Protein AF-A0A376KLK9-F1 (afdb_monomer)

Foldseek 3Di:
DDDDDDPQVVCDPPPHDDQEDEDDDPVCVVVVVVVVVVLVVVCCVVCVVQAWDGWHWYQDPHDIDIDTDTPHVDVCCDDPRPNVVVSD

InterPro domains:
  IPR004044 K Homology domain, type 2 [PF07650] (38-86)
  IPR004044 K Homology domain, type 2 [PS50823] (39-88)
  IPR005704 Small ribosomal subunit protein uS3, bacteria [TIGR01009] (1-86)
  IPR009019 K homology domain superfamily, prokaryotic type [SSF54814] (2-86)
  IPR015946 K homology domain-like, alpha/beta [G3DSA:3.30.300.20] (17-88)
  IPR057258 Small ribosomal subunit protein uS3 [PTHR11760] (13-87)

Radius of gyration: 15.59 Å; Cα contacts (8 Å, |Δi|>4): 75; chains: 1; bounding box: 42×38×30 Å

Secondary structure (DSSP, 8-state):
-PPPPPTTGGGBTTTB--SEE----HHHHHHHHHHHHHHHHHHHHHGGGGTEEEEEEE--TT--EEEEEES-HHHHH-STTHHHHTT-

Sequence (88 aa):
MGQKVHPNGIRLGIVKPWNSTWFANTKEFADNLDSDFKVRQYLTKELAKASVSRIVIERPAKSIRVTIHTARPGIVIGKKGEDVEKTA

Structure (mmCIF, N/CA/C/O backbone):
data_AF-A0A376KLK9-F1
#
_entry.id   AF-A0A376KLK9-F1
#
loop_
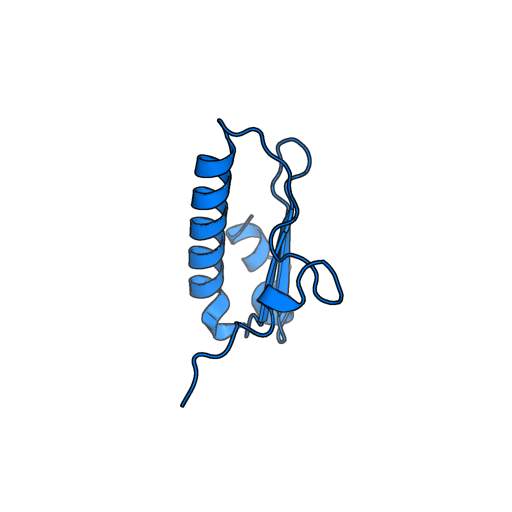_atom_site.group_PDB
_atom_site.id
_atom_site.type_symbol
_atom_site.label_atom_id
_atom_site.label_alt_id
_atom_site.label_comp_id
_atom_site.label_asym_id
_atom_site.label_entity_id
_atom_site.label_seq_id
_atom_site.pdbx_PDB_ins_code
_atom_site.Cartn_x
_atom_site.Cartn_y
_atom_site.Cartn_z
_atom_site.occupancy
_atom_site.B_iso_or_equiv
_atom_site.auth_seq_id
_atom_site.auth_comp_id
_atom_site.auth_asym_id
_atom_site.auth_atom_id
_atom_site.pdbx_PDB_model_num
ATOM 1 N N . MET A 1 1 ? 21.924 -26.237 5.275 1.00 56.31 1 MET A N 1
ATOM 2 C CA . MET A 1 1 ? 20.610 -25.563 5.169 1.00 56.31 1 MET A CA 1
ATOM 3 C C . MET A 1 1 ? 20.738 -24.409 4.185 1.00 56.31 1 MET A C 1
ATOM 5 O O . MET A 1 1 ? 21.563 -23.541 4.423 1.00 56.31 1 MET A O 1
ATOM 9 N N . GLY A 1 2 ? 20.023 -24.450 3.057 1.00 85.12 2 GLY A N 1
ATOM 10 C CA . GLY A 1 2 ? 20.142 -23.453 1.981 1.00 85.12 2 GLY A CA 1
ATOM 11 C C . GLY A 1 2 ? 19.214 -22.249 2.162 1.00 85.12 2 GLY A C 1
ATOM 12 O O . GLY A 1 2 ? 18.166 -22.357 2.802 1.00 85.12 2 GLY A O 1
ATOM 13 N N . GLN A 1 3 ? 19.594 -21.111 1.581 1.00 90.75 3 GLN A N 1
ATOM 14 C CA . GLN A 1 3 ? 18.760 -19.909 1.544 1.00 90.75 3 GLN A CA 1
ATOM 15 C C . GLN A 1 3 ? 17.546 -20.144 0.632 1.00 90.75 3 GLN A C 1
ATOM 17 O O . GLN A 1 3 ? 17.687 -20.649 -0.482 1.00 90.75 3 GLN A O 1
ATOM 22 N N . LYS A 1 4 ? 16.342 -19.805 1.108 1.00 91.62 4 LYS A N 1
ATOM 23 C CA . LYS A 1 4 ? 15.092 -19.951 0.346 1.00 91.62 4 LYS A CA 1
ATOM 24 C C . LYS A 1 4 ? 14.677 -18.611 -0.253 1.00 91.62 4 LYS A C 1
ATOM 26 O O . LYS A 1 4 ? 14.698 -17.591 0.430 1.00 91.62 4 LYS A O 1
ATOM 31 N N . VAL A 1 5 ? 14.249 -18.635 -1.513 1.00 93.50 5 VAL A N 1
ATOM 32 C CA . VAL A 1 5 ? 13.712 -17.460 -2.213 1.00 93.50 5 VAL A CA 1
ATOM 33 C C . VAL A 1 5 ? 12.375 -17.014 -1.614 1.00 93.50 5 VAL A C 1
ATOM 35 O O . VAL A 1 5 ? 11.586 -17.838 -1.145 1.00 93.50 5 VAL A O 1
ATOM 38 N N . HIS A 1 6 ? 12.090 -15.709 -1.663 1.00 93.44 6 HIS A N 1
ATOM 39 C CA . HIS A 1 6 ? 10.816 -15.184 -1.186 1.00 93.44 6 HIS A CA 1
ATOM 40 C C . HIS A 1 6 ? 9.648 -15.695 -2.058 1.00 93.44 6 HIS A C 1
ATOM 42 O O . HIS A 1 6 ? 9.584 -15.388 -3.254 1.00 93.44 6 HIS A O 1
ATOM 48 N N . PRO A 1 7 ? 8.673 -16.419 -1.480 1.00 94.00 7 PRO A N 1
ATOM 49 C CA . PRO A 1 7 ? 7.630 -17.113 -2.234 1.00 94.00 7 PRO A CA 1
ATOM 50 C C . PRO A 1 7 ? 6.656 -16.178 -2.961 1.00 94.00 7 PRO A C 1
ATOM 52 O O . PRO A 1 7 ? 6.062 -16.586 -3.959 1.00 94.00 7 PRO A O 1
ATOM 55 N N . ASN A 1 8 ? 6.460 -14.945 -2.481 1.00 91.94 8 ASN A N 1
ATOM 56 C CA . ASN A 1 8 ? 5.648 -13.971 -3.218 1.00 91.94 8 ASN A CA 1
ATOM 57 C C . ASN A 1 8 ? 6.438 -13.356 -4.370 1.00 91.94 8 ASN A C 1
ATOM 59 O O . ASN A 1 8 ? 5.862 -13.155 -5.429 1.00 91.94 8 ASN A O 1
ATOM 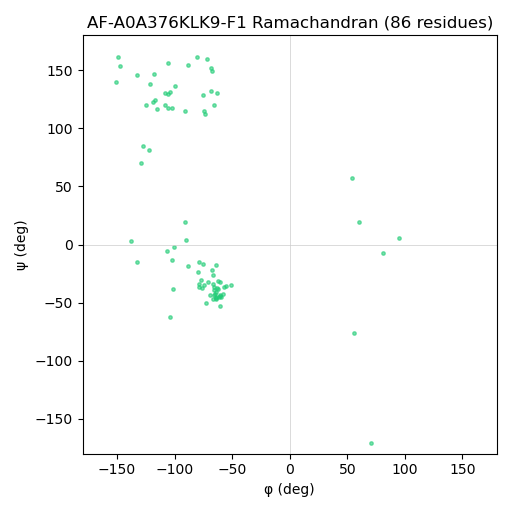63 N N . GLY A 1 9 ? 7.740 -13.113 -4.175 1.00 92.19 9 GLY A N 1
ATOM 64 C CA . GLY A 1 9 ? 8.588 -12.452 -5.169 1.00 92.19 9 GLY A CA 1
ATOM 65 C C . GLY A 1 9 ? 8.759 -13.314 -6.414 1.00 92.19 9 GLY A C 1
ATOM 66 O O . GLY A 1 9 ? 8.498 -12.855 -7.517 1.00 92.19 9 GLY A O 1
ATOM 67 N N . ILE A 1 10 ? 9.064 -14.601 -6.223 1.00 94.56 10 ILE A N 1
ATOM 68 C CA . ILE A 1 10 ? 9.228 -15.556 -7.330 1.00 94.56 10 ILE A CA 1
ATOM 69 C C . ILE A 1 10 ? 7.937 -15.796 -8.135 1.00 94.56 10 ILE A C 1
ATOM 71 O O . ILE A 1 10 ? 7.986 -16.305 -9.246 1.00 94.56 10 ILE A O 1
ATOM 75 N N . ARG A 1 11 ? 6.768 -15.447 -7.579 1.00 94.12 11 ARG A N 1
ATOM 76 C CA . ARG A 1 11 ? 5.457 -15.624 -8.225 1.00 94.12 11 ARG A CA 1
ATOM 77 C C . ARG A 1 11 ? 4.902 -14.343 -8.851 1.00 94.12 11 ARG A C 1
ATOM 79 O O . ARG A 1 11 ? 3.811 -14.400 -9.431 1.00 94.12 11 ARG A O 1
ATOM 86 N N . LEU A 1 12 ? 5.605 -13.214 -8.723 1.00 93.19 12 LEU A N 1
ATOM 87 C CA . LEU A 1 12 ? 5.221 -11.959 -9.370 1.00 93.19 12 LEU A CA 1
ATOM 88 C C . LEU A 1 12 ? 5.264 -12.132 -10.891 1.00 93.19 12 LEU A C 1
ATOM 90 O O . LEU A 1 12 ? 6.230 -12.661 -11.429 1.00 93.19 12 LEU A O 1
ATOM 94 N N . GLY A 1 13 ? 4.194 -11.727 -11.575 1.00 88.50 13 GLY A N 1
ATOM 95 C CA . GLY A 1 13 ? 4.072 -11.866 -13.033 1.00 88.50 13 GLY A CA 1
ATOM 96 C C . GLY A 1 13 ? 3.638 -13.253 -13.527 1.00 88.50 13 GLY A C 1
ATOM 97 O O . GLY A 1 13 ? 3.332 -13.385 -14.705 1.00 88.50 13 GLY A O 1
ATOM 98 N N . ILE A 1 14 ? 3.551 -14.260 -12.646 1.00 93.31 14 ILE A N 1
ATOM 99 C CA . ILE A 1 14 ? 3.033 -15.599 -12.986 1.00 93.31 14 ILE A CA 1
ATOM 100 C C . ILE A 1 14 ? 1.615 -15.771 -12.436 1.00 93.31 14 ILE A C 1
ATOM 102 O O . ILE A 1 14 ? 0.660 -15.945 -13.181 1.00 93.31 14 ILE A O 1
ATOM 106 N N . VAL A 1 15 ? 1.479 -15.715 -11.106 1.00 94.81 15 VAL A N 1
ATOM 107 C CA . VAL A 1 15 ? 0.195 -15.921 -10.406 1.00 94.81 15 VAL A CA 1
ATOM 108 C C . VAL A 1 15 ? -0.094 -14.854 -9.353 1.00 94.81 15 VAL A C 1
ATOM 110 O O . VAL A 1 15 ? -1.222 -14.757 -8.870 1.00 94.81 15 VAL A O 1
ATOM 113 N N . LYS A 1 16 ? 0.911 -14.063 -8.943 1.00 91.38 16 LYS A N 1
ATOM 114 C CA . LYS A 1 16 ? 0.739 -12.975 -7.972 1.00 91.38 16 LYS A CA 1
ATOM 115 C C . LYS A 1 16 ? 0.844 -11.606 -8.656 1.00 91.38 16 LYS A C 1
ATOM 117 O O . LYS A 1 16 ? 1.816 -11.370 -9.375 1.00 91.38 16 LYS A O 1
ATOM 122 N N . PRO A 1 17 ? -0.117 -10.696 -8.411 1.00 93.31 17 PRO A N 1
ATOM 123 C CA . PRO A 1 17 ? -0.048 -9.328 -8.908 1.00 93.31 17 PRO A CA 1
ATOM 124 C C . PRO A 1 17 ? 0.848 -8.443 -8.033 1.00 93.31 17 PRO A C 1
ATOM 126 O O . PRO A 1 17 ? 1.090 -8.737 -6.859 1.00 93.31 17 PRO A O 1
ATOM 129 N N . TRP A 1 18 ? 1.279 -7.317 -8.598 1.00 92.50 18 TRP A N 1
ATOM 130 C CA . TRP A 1 18 ? 2.009 -6.272 -7.882 1.00 92.50 18 TRP A CA 1
ATOM 131 C C . TRP A 1 18 ? 1.125 -5.560 -6.849 1.00 92.50 18 TRP A C 1
ATOM 133 O O . TRP A 1 18 ? -0.094 -5.489 -6.993 1.00 92.50 18 TRP A O 1
ATOM 143 N N . ASN A 1 19 ? 1.743 -5.045 -5.782 1.00 91.50 19 ASN A N 1
ATOM 144 C CA . ASN A 1 19 ? 1.064 -4.209 -4.780 1.00 91.50 19 ASN A CA 1
ATOM 145 C C . ASN A 1 19 ? 1.082 -2.716 -5.133 1.00 91.50 19 ASN A C 1
ATOM 147 O O . ASN A 1 19 ? 0.313 -1.958 -4.555 1.00 91.50 19 ASN A O 1
ATOM 151 N N . SER A 1 20 ? 1.967 -2.287 -6.026 1.00 91.56 20 SER A N 1
ATOM 152 C CA . SER A 1 20 ? 1.961 -0.945 -6.603 1.00 91.56 20 SER A CA 1
ATOM 153 C C . SER A 1 20 ? 1.935 -1.115 -8.116 1.00 91.56 20 SER A C 1
ATOM 155 O O . SER A 1 20 ? 2.804 -1.781 -8.676 1.00 91.56 20 SER A O 1
ATOM 157 N N . THR A 1 21 ? 0.901 -0.582 -8.752 1.00 90.88 21 THR A N 1
ATOM 158 C CA . THR A 1 21 ? 0.621 -0.714 -10.184 1.00 90.88 21 THR A CA 1
ATOM 159 C C . THR A 1 21 ? 0.550 0.678 -10.791 1.00 90.88 21 THR A C 1
ATOM 161 O O . THR A 1 21 ? -0.516 1.269 -10.956 1.00 90.88 21 THR A O 1
ATOM 164 N N . TRP A 1 22 ? 1.724 1.229 -11.079 1.00 91.00 22 TRP A N 1
ATOM 165 C CA . TRP A 1 22 ? 1.895 2.524 -11.722 1.00 91.00 22 TRP A CA 1
ATOM 166 C C . TRP A 1 22 ? 3.167 2.531 -12.569 1.00 91.00 22 TRP A C 1
ATOM 168 O O . TRP A 1 22 ? 4.044 1.684 -12.402 1.00 91.00 22 TRP A O 1
ATOM 178 N N . PHE A 1 23 ? 3.250 3.487 -13.489 1.00 89.31 23 PHE A N 1
ATOM 179 C CA . PHE A 1 23 ? 4.411 3.707 -14.343 1.00 89.31 23 PHE A CA 1
ATOM 180 C C . PHE A 1 23 ? 4.934 5.125 -14.118 1.00 89.31 23 PHE A C 1
ATOM 182 O O . PHE A 1 23 ? 4.143 6.059 -14.005 1.00 89.31 23 PHE A O 1
ATOM 189 N N . ALA A 1 24 ? 6.253 5.284 -14.051 1.00 90.50 24 ALA A N 1
ATOM 190 C CA . ALA A 1 24 ? 6.904 6.584 -13.974 1.00 90.50 24 ALA A CA 1
ATOM 191 C C . ALA A 1 24 ? 8.256 6.529 -14.688 1.00 90.50 24 ALA A C 1
ATOM 193 O O . ALA A 1 24 ? 8.891 5.474 -14.756 1.00 90.50 24 ALA A O 1
ATOM 194 N N . ASN A 1 25 ? 8.712 7.678 -15.181 1.00 92.62 25 ASN A N 1
ATOM 195 C CA . ASN A 1 25 ? 10.059 7.820 -15.726 1.00 92.62 25 ASN A CA 1
ATOM 196 C C . ASN A 1 25 ? 11.099 7.799 -14.597 1.00 92.62 25 ASN A C 1
ATOM 198 O O . ASN A 1 25 ? 10.790 8.130 -13.453 1.00 92.62 25 ASN A O 1
ATOM 202 N N . THR A 1 26 ? 12.359 7.499 -14.924 1.00 92.38 26 THR A N 1
ATOM 203 C CA . THR A 1 26 ? 13.463 7.380 -13.950 1.00 92.38 26 THR A CA 1
ATOM 204 C C . THR A 1 26 ? 13.587 8.587 -13.017 1.00 92.38 26 THR A C 1
ATOM 206 O O . THR A 1 26 ? 13.890 8.418 -11.841 1.00 92.38 26 THR A O 1
ATOM 209 N N . LYS A 1 27 ? 13.302 9.797 -13.522 1.00 92.31 27 LYS A N 1
ATOM 210 C CA . LYS A 1 27 ? 13.351 11.043 -12.744 1.00 92.31 27 LYS A CA 1
ATOM 211 C C . LYS A 1 27 ? 12.337 11.077 -11.594 1.00 92.31 27 LYS A C 1
ATOM 213 O O . LYS A 1 27 ? 12.649 11.606 -10.542 1.00 92.31 27 LYS A O 1
ATOM 218 N N . GLU A 1 28 ? 11.145 10.525 -11.800 1.00 89.50 28 GLU A N 1
ATOM 219 C CA . GLU A 1 28 ? 10.022 10.603 -10.851 1.00 89.50 28 GLU A CA 1
ATOM 220 C C . GLU A 1 28 ? 9.843 9.302 -10.057 1.00 89.50 28 GLU A C 1
ATOM 222 O O . GLU A 1 28 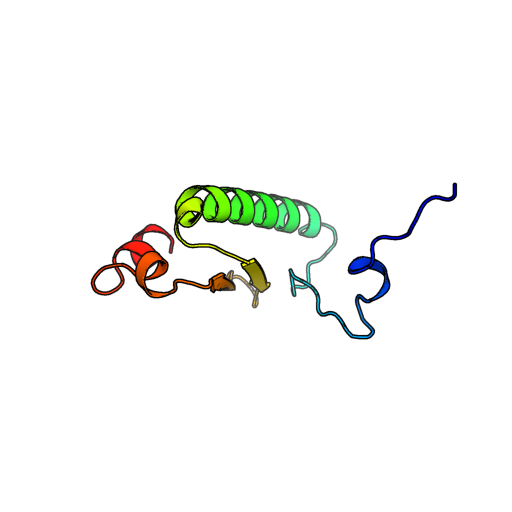? 9.117 9.261 -9.067 1.00 89.50 28 GLU A O 1
ATOM 227 N N . PHE A 1 29 ? 10.493 8.215 -10.484 1.00 91.25 29 PHE A N 1
ATOM 228 C CA . PHE A 1 29 ? 10.330 6.894 -9.886 1.00 91.25 29 PHE A CA 1
ATOM 229 C C . PHE A 1 29 ? 10.735 6.864 -8.408 1.00 91.25 29 PHE A C 1
ATOM 231 O O . PHE A 1 29 ? 10.010 6.301 -7.590 1.00 91.25 29 PHE A O 1
ATOM 238 N N . ALA A 1 30 ? 11.868 7.481 -8.059 1.00 92.38 30 ALA A N 1
ATOM 239 C CA . ALA A 1 30 ? 12.366 7.509 -6.684 1.00 92.38 30 ALA A CA 1
ATOM 240 C C . ALA A 1 30 ? 11.415 8.275 -5.747 1.00 92.38 30 ALA A C 1
ATOM 242 O O . ALA A 1 30 ? 11.042 7.757 -4.695 1.00 92.38 30 ALA A O 1
AT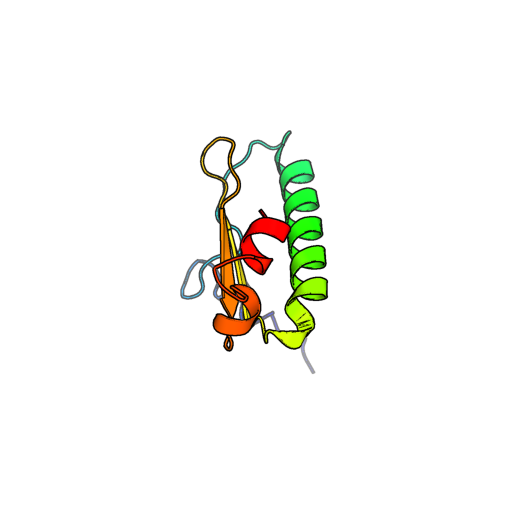OM 243 N N . ASP A 1 31 ? 10.952 9.452 -6.171 1.00 91.75 31 ASP A N 1
ATOM 244 C CA . ASP A 1 31 ? 10.022 10.284 -5.397 1.00 91.75 31 ASP A CA 1
ATOM 245 C C . ASP A 1 31 ? 8.649 9.604 -5.240 1.00 91.75 31 ASP A C 1
ATOM 247 O O . ASP A 1 31 ? 8.031 9.617 -4.168 1.00 91.75 31 ASP A O 1
ATOM 251 N N . ASN A 1 32 ? 8.173 8.938 -6.297 1.00 91.06 32 ASN A N 1
ATOM 252 C CA . ASN A 1 32 ? 6.940 8.154 -6.254 1.00 91.06 32 ASN A CA 1
ATOM 253 C C . ASN A 1 32 ? 7.062 6.937 -5.325 1.00 91.06 32 ASN A C 1
ATOM 255 O O . ASN A 1 32 ? 6.110 6.611 -4.617 1.00 91.06 32 ASN A O 1
ATOM 259 N N . LEU A 1 33 ? 8.228 6.291 -5.278 1.00 92.12 33 LEU A N 1
ATOM 260 C CA . LEU A 1 33 ? 8.479 5.157 -4.391 1.00 92.12 33 LEU A CA 1
ATOM 261 C C . LEU A 1 33 ? 8.535 5.580 -2.914 1.00 92.12 33 LEU A C 1
ATOM 263 O O . LEU A 1 33 ? 7.940 4.912 -2.067 1.00 92.12 33 LEU A O 1
ATOM 267 N N . ASP A 1 34 ? 9.211 6.688 -2.603 1.00 94.00 34 ASP A N 1
ATOM 268 C CA . ASP A 1 34 ? 9.278 7.224 -1.237 1.00 94.00 34 ASP A CA 1
ATOM 269 C C . ASP A 1 34 ? 7.898 7.685 -0.745 1.00 94.00 34 ASP A C 1
ATOM 271 O O . ASP A 1 34 ? 7.480 7.361 0.370 1.00 94.00 34 ASP A O 1
ATOM 275 N N . SER A 1 35 ? 7.133 8.368 -1.601 1.00 90.75 35 SER A N 1
ATOM 276 C CA . SER A 1 35 ? 5.758 8.751 -1.263 1.00 90.75 35 SER A CA 1
ATOM 277 C C . SER A 1 35 ? 4.844 7.535 -1.061 1.00 90.75 35 SER A C 1
ATOM 279 O O . SER A 1 35 ? 4.092 7.512 -0.086 1.00 90.75 35 SER A O 1
ATOM 281 N N . ASP A 1 36 ? 4.952 6.486 -1.886 1.00 91.56 36 ASP A N 1
ATOM 282 C CA . ASP A 1 36 ? 4.247 5.213 -1.667 1.00 91.56 36 ASP A CA 1
ATOM 283 C C . ASP A 1 36 ? 4.607 4.588 -0.306 1.00 91.56 36 ASP A C 1
ATOM 285 O O . ASP A 1 36 ? 3.725 4.097 0.405 1.00 91.56 36 ASP A O 1
ATOM 289 N N . PHE A 1 37 ? 5.888 4.602 0.082 1.00 92.94 37 PHE A N 1
ATOM 290 C CA . PHE A 1 37 ? 6.336 4.059 1.367 1.00 92.94 37 PHE A CA 1
ATOM 291 C C . PHE A 1 37 ? 5.751 4.839 2.550 1.00 92.94 37 PHE A C 1
ATOM 293 O O . PHE A 1 37 ? 5.185 4.234 3.464 1.00 92.94 37 PHE A O 1
ATOM 300 N N . LYS A 1 38 ? 5.811 6.175 2.502 1.00 93.44 38 LYS A N 1
ATOM 301 C CA . LYS A 1 38 ? 5.248 7.057 3.536 1.00 93.44 38 LYS A CA 1
ATOM 302 C C . LYS A 1 38 ? 3.743 6.860 3.701 1.00 93.44 38 LYS A C 1
ATOM 304 O O . LYS A 1 38 ? 3.270 6.702 4.826 1.00 93.44 38 LYS A O 1
ATOM 309 N N . VAL A 1 39 ? 3.001 6.789 2.594 1.00 91.12 39 VAL A N 1
ATOM 310 C CA . VAL A 1 39 ? 1.550 6.533 2.610 1.00 91.12 39 VAL A CA 1
ATOM 311 C C . VAL A 1 39 ? 1.247 5.172 3.238 1.00 91.12 39 VAL A C 1
ATOM 313 O O . VAL A 1 39 ? 0.389 5.071 4.115 1.00 91.12 39 VAL A O 1
ATOM 316 N N . ARG A 1 40 ? 1.984 4.118 2.861 1.00 91.25 40 ARG A N 1
ATOM 317 C CA . ARG A 1 40 ? 1.817 2.782 3.460 1.00 91.25 40 ARG A CA 1
ATOM 318 C C . ARG A 1 40 ? 2.099 2.794 4.957 1.00 91.25 40 ARG A C 1
ATOM 320 O O . ARG A 1 40 ? 1.346 2.181 5.712 1.00 91.25 40 ARG A O 1
ATOM 327 N N . GLN A 1 41 ? 3.158 3.471 5.387 1.00 92.50 41 GLN A N 1
ATOM 328 C CA . GLN A 1 41 ? 3.532 3.554 6.795 1.00 92.50 41 GLN A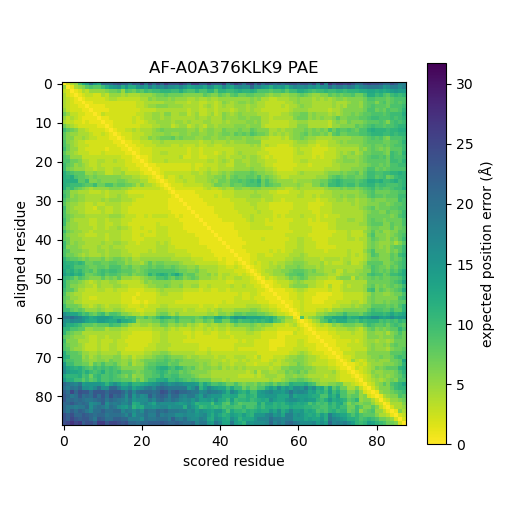 CA 1
ATOM 329 C C . GLN A 1 41 ? 2.460 4.278 7.617 1.00 92.50 41 GLN A C 1
ATOM 331 O O . GLN A 1 41 ? 2.064 3.783 8.672 1.00 92.50 41 GLN A O 1
ATOM 336 N N . TYR A 1 42 ? 1.958 5.405 7.109 1.00 90.62 42 TYR A N 1
ATOM 337 C CA . TYR A 1 42 ? 0.890 6.172 7.742 1.00 90.62 42 TYR A CA 1
ATOM 338 C C . TYR A 1 42 ? -0.395 5.345 7.879 1.00 90.62 42 TYR A C 1
ATOM 340 O O . TYR A 1 42 ? -0.883 5.144 8.991 1.00 90.62 42 TYR A O 1
ATOM 348 N N . LEU A 1 43 ? -0.876 4.757 6.778 1.00 88.62 43 LEU A N 1
ATOM 349 C CA . LEU A 1 43 ? -2.099 3.951 6.777 1.00 88.62 43 LEU A CA 1
ATOM 350 C C . LEU A 1 43 ? -1.986 2.713 7.668 1.00 88.62 43 LEU A C 1
ATOM 352 O O . LEU A 1 43 ? -2.939 2.361 8.353 1.00 88.62 43 LEU A O 1
ATOM 356 N N . THR A 1 44 ? -0.826 2.056 7.696 1.00 88.31 44 THR A N 1
ATOM 357 C CA . THR A 1 44 ? -0.621 0.877 8.552 1.00 88.31 44 THR A CA 1
ATOM 358 C C . THR A 1 44 ? -0.660 1.249 10.035 1.00 88.31 44 THR A C 1
ATOM 360 O O . THR A 1 44 ? -1.144 0.463 10.849 1.00 88.31 44 THR A O 1
ATOM 363 N N . LYS A 1 45 ? -0.178 2.446 10.393 1.00 89.06 45 LYS A N 1
ATOM 364 C CA . LYS A 1 45 ? -0.186 2.941 11.772 1.00 89.06 45 LYS A CA 1
ATOM 365 C C . LYS A 1 45 ? -1.594 3.333 12.225 1.00 89.06 45 LYS A C 1
ATOM 367 O O . LYS A 1 45 ? -2.034 2.866 13.272 1.00 89.06 45 LYS A O 1
ATOM 372 N N . GLU A 1 46 ? -2.298 4.138 11.433 1.00 85.88 46 GLU A N 1
ATOM 373 C CA . GLU A 1 46 ? -3.659 4.591 11.753 1.00 85.88 46 GLU A CA 1
ATOM 374 C C . GLU A 1 46 ? -4.655 3.422 11.760 1.00 85.88 46 GLU A C 1
ATOM 376 O O . GLU A 1 46 ? -5.438 3.244 12.695 1.00 85.88 46 GLU A O 1
ATOM 381 N N . LEU A 1 47 ? -4.566 2.534 10.766 1.00 84.56 47 LEU A N 1
ATOM 382 C CA . LEU A 1 47 ? -5.489 1.410 10.595 1.00 84.56 47 LEU A CA 1
ATOM 383 C C . LEU A 1 47 ? -5.021 0.127 11.299 1.00 84.56 47 LEU A C 1
ATOM 385 O O . LEU A 1 47 ? -5.519 -0.963 10.997 1.00 84.56 47 LEU A O 1
ATOM 389 N N . ALA A 1 48 ? -4.115 0.226 12.277 1.00 84.94 48 ALA A N 1
ATOM 390 C CA . ALA A 1 48 ? -3.599 -0.927 13.020 1.00 84.94 48 ALA A CA 1
ATOM 391 C C . ALA A 1 48 ? -4.722 -1.758 13.675 1.00 84.94 48 ALA A C 1
ATOM 393 O O . ALA A 1 48 ? -4.680 -2.988 13.694 1.00 84.94 48 ALA A O 1
ATOM 394 N N . LYS A 1 49 ? -5.785 -1.097 14.155 1.00 84.38 49 LYS A N 1
ATOM 395 C CA . LYS A 1 49 ? -6.966 -1.753 14.754 1.00 84.38 49 LYS A CA 1
ATOM 396 C C . LYS A 1 49 ? -7.938 -2.331 13.718 1.00 84.38 49 LYS A C 1
ATOM 398 O O . LYS A 1 49 ? -8.791 -3.155 14.060 1.00 84.38 49 LYS A O 1
ATOM 403 N N . ALA A 1 50 ? -7.807 -1.928 12.457 1.00 83.38 50 ALA A N 1
ATOM 404 C CA . ALA A 1 50 ? -8.713 -2.299 11.381 1.00 83.38 50 ALA A CA 1
ATOM 405 C C . ALA A 1 50 ? -8.300 -3.579 10.636 1.00 83.38 50 ALA A C 1
ATOM 407 O O . ALA A 1 50 ? -8.977 -3.966 9.691 1.00 83.38 50 ALA A O 1
ATOM 408 N N . SER A 1 51 ? -7.238 -4.280 11.059 1.00 88.00 51 SER A N 1
ATOM 409 C CA . SER A 1 51 ? -6.826 -5.568 10.461 1.00 88.00 51 SER A CA 1
ATOM 410 C C . SER A 1 51 ? -6.635 -5.481 8.936 1.00 88.00 51 SER A C 1
ATOM 412 O O . SER A 1 51 ? -7.296 -6.178 8.160 1.00 88.00 51 SER A O 1
ATOM 414 N N . VAL A 1 52 ? -5.758 -4.571 8.506 1.00 88.50 52 VAL A N 1
ATOM 415 C CA . VAL A 1 52 ? -5.398 -4.381 7.093 1.00 88.50 52 VAL A CA 1
ATOM 416 C C . VAL A 1 52 ? -4.478 -5.513 6.635 1.00 88.50 52 VAL A C 1
ATOM 418 O O . VAL A 1 52 ? -3.470 -5.796 7.277 1.00 88.50 52 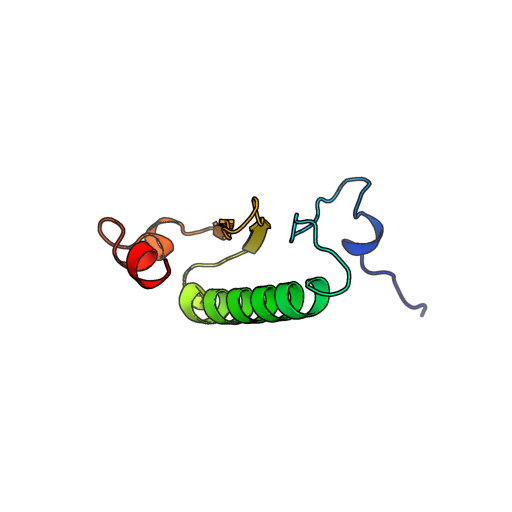VAL A O 1
ATOM 421 N N . SER A 1 53 ? -4.818 -6.166 5.522 1.00 90.25 53 SER A N 1
ATOM 422 C CA . SER A 1 53 ? -4.054 -7.290 4.963 1.00 90.25 53 SER A CA 1
ATOM 423 C C . SER A 1 53 ? -3.180 -6.886 3.779 1.00 90.25 53 SER A C 1
ATOM 425 O O . SER A 1 53 ? -2.066 -7.386 3.622 1.00 90.25 53 SER A O 1
ATOM 427 N N . ARG A 1 54 ? -3.676 -5.988 2.923 1.00 90.50 54 ARG A N 1
ATOM 428 C CA . ARG A 1 54 ? -2.989 -5.559 1.703 1.00 90.50 54 ARG A CA 1
ATOM 429 C C . ARG A 1 54 ? -3.379 -4.133 1.349 1.00 90.50 54 ARG A C 1
ATOM 431 O O . ARG A 1 54 ? -4.546 -3.771 1.427 1.00 90.50 54 ARG A O 1
ATOM 438 N N . ILE A 1 55 ? -2.404 -3.353 0.897 1.00 92.31 55 ILE A N 1
ATOM 439 C CA . ILE A 1 55 ? -2.622 -2.014 0.343 1.00 92.31 55 ILE A CA 1
ATOM 440 C C . ILE A 1 55 ? -2.141 -2.042 -1.106 1.00 92.31 55 ILE A C 1
ATOM 442 O O . ILE A 1 55 ? -0.981 -2.390 -1.358 1.00 92.31 55 ILE A O 1
ATOM 446 N N . VAL A 1 56 ? -3.025 -1.716 -2.043 1.00 93.56 56 VAL A N 1
ATOM 447 C CA . VAL A 1 56 ? -2.703 -1.591 -3.467 1.00 93.56 56 VAL A CA 1
ATOM 448 C C . VAL A 1 56 ? -2.679 -0.115 -3.835 1.00 93.56 56 VAL A C 1
ATOM 450 O O . VAL A 1 56 ? -3.612 0.607 -3.496 1.00 93.56 56 VAL A O 1
ATOM 453 N N . ILE A 1 57 ? -1.607 0.336 -4.484 1.00 93.50 57 ILE A N 1
ATOM 454 C CA . ILE A 1 57 ? -1.446 1.736 -4.889 1.00 93.50 57 ILE A CA 1
ATOM 455 C C . ILE A 1 57 ? -1.373 1.815 -6.408 1.00 93.50 57 ILE A C 1
ATOM 457 O O . ILE A 1 57 ? -0.515 1.198 -7.036 1.00 93.50 57 ILE A O 1
ATOM 461 N N . GLU A 1 58 ? -2.259 2.613 -6.980 1.00 91.50 58 GLU A N 1
ATOM 462 C CA . GLU A 1 58 ? -2.315 2.951 -8.396 1.00 91.50 58 GLU A CA 1
ATOM 463 C C . GLU A 1 58 ? -2.117 4.456 -8.562 1.00 91.50 58 GLU A C 1
ATOM 465 O O . GLU A 1 58 ? -2.556 5.242 -7.723 1.00 91.50 58 GLU A O 1
ATOM 470 N N . ARG A 1 59 ? -1.483 4.875 -9.658 1.00 88.00 59 ARG A N 1
ATOM 471 C CA . ARG A 1 59 ? -1.308 6.299 -9.981 1.00 88.00 59 ARG A CA 1
ATOM 472 C C . ARG A 1 59 ? -1.803 6.598 -11.395 1.00 88.00 59 ARG A C 1
ATOM 474 O O . ARG A 1 59 ? -1.012 6.553 -12.338 1.00 88.00 59 ARG A O 1
ATOM 481 N N . PRO A 1 60 ? -3.108 6.850 -11.587 1.00 86.50 60 PRO A N 1
ATOM 482 C CA . PRO A 1 60 ? -3.612 7.316 -12.871 1.00 86.50 60 PRO A CA 1
ATOM 483 C C . PRO A 1 60 ? -3.236 8.791 -13.097 1.00 86.50 60 PRO A C 1
ATOM 485 O O . PRO A 1 60 ? -3.750 9.691 -12.436 1.00 86.50 60 PRO A O 1
ATOM 488 N N . ALA A 1 61 ? -2.352 9.032 -14.069 1.00 80.12 61 ALA A N 1
ATOM 489 C CA . ALA A 1 61 ? -1.863 10.342 -14.521 1.00 80.12 61 ALA A CA 1
ATOM 490 C C . ALA A 1 61 ? -1.234 11.236 -13.432 1.00 80.12 61 ALA A C 1
ATOM 492 O O . ALA A 1 61 ? -0.019 11.391 -13.397 1.00 80.12 61 ALA A O 1
ATOM 493 N N . LYS A 1 62 ? -2.049 11.860 -12.575 1.00 79.56 62 LYS A N 1
ATOM 494 C CA . LYS A 1 62 ? -1.616 12.770 -11.497 1.00 79.56 62 LYS A CA 1
ATOM 495 C C . LYS A 1 62 ? -2.357 12.558 -10.177 1.00 79.56 62 LYS A C 1
ATOM 497 O O . LYS A 1 62 ? -2.125 13.306 -9.234 1.00 79.56 62 LYS A O 1
ATOM 502 N N . SER A 1 63 ? -3.249 11.575 -10.096 1.00 84.69 63 SER A N 1
ATOM 503 C CA . SER A 1 63 ? -3.908 11.216 -8.844 1.00 84.69 63 SER A CA 1
ATOM 504 C C . SER A 1 63 ? -3.338 9.917 -8.294 1.00 84.69 63 SER A C 1
ATOM 506 O O . SER A 1 63 ? -2.773 9.100 -9.023 1.00 84.69 63 SER A O 1
ATOM 508 N N . ILE A 1 64 ? -3.472 9.743 -6.983 1.00 88.44 64 ILE A N 1
ATOM 509 C CA . ILE A 1 64 ? -3.163 8.496 -6.296 1.00 88.44 64 ILE A CA 1
ATOM 510 C C . ILE A 1 64 ? -4.479 7.800 -5.962 1.00 88.44 64 ILE A C 1
ATOM 512 O O . ILE A 1 64 ? -5.410 8.413 -5.445 1.00 88.44 64 ILE A O 1
ATOM 516 N N . ARG A 1 65 ? -4.570 6.513 -6.279 1.00 90.38 65 ARG A N 1
ATOM 517 C CA . ARG A 1 65 ? -5.679 5.654 -5.882 1.00 90.38 65 ARG A CA 1
ATOM 518 C C . ARG A 1 65 ? -5.137 4.581 -4.958 1.00 90.38 65 ARG A C 1
ATOM 520 O O . ARG A 1 65 ? -4.321 3.753 -5.359 1.00 90.38 65 ARG A O 1
ATOM 527 N N . VAL A 1 66 ? -5.610 4.597 -3.720 1.00 90.81 66 VAL A N 1
ATOM 528 C CA . VAL A 1 66 ? -5.218 3.628 -2.701 1.00 90.81 66 VAL A CA 1
ATOM 529 C C . VAL A 1 66 ? -6.389 2.692 -2.438 1.00 90.81 66 VAL A C 1
ATOM 531 O O . VAL A 1 66 ? -7.460 3.121 -2.026 1.00 90.81 66 VAL A O 1
ATOM 534 N N . THR A 1 67 ? -6.179 1.401 -2.674 1.00 90.88 67 THR A N 1
ATOM 535 C CA . THR A 1 67 ? -7.156 0.350 -2.377 1.00 90.88 67 THR A CA 1
ATOM 536 C C . THR A 1 67 ? -6.704 -0.413 -1.141 1.00 90.88 67 THR A C 1
ATOM 538 O O . THR A 1 67 ? -5.641 -1.041 -1.133 1.00 90.88 67 THR A O 1
ATOM 541 N N . ILE A 1 68 ? -7.511 -0.361 -0.085 1.00 90.25 68 ILE A N 1
ATOM 542 C CA . ILE A 1 68 ? -7.210 -0.987 1.204 1.00 90.25 68 ILE A CA 1
ATOM 543 C C . ILE A 1 68 ? -8.020 -2.276 1.327 1.00 90.25 68 ILE A C 1
ATOM 545 O O . ILE A 1 68 ? -9.248 -2.257 1.363 1.00 90.25 68 ILE A O 1
ATOM 549 N N . HIS A 1 69 ? -7.330 -3.408 1.432 1.00 90.81 69 HIS A N 1
ATOM 550 C CA . HIS A 1 69 ? -7.943 -4.686 1.770 1.00 90.81 69 HIS A CA 1
ATOM 551 C C . HIS A 1 69 ? -7.901 -4.869 3.286 1.00 90.81 69 HIS A C 1
ATOM 553 O O . HIS A 1 69 ? -6.831 -4.986 3.887 1.00 90.81 69 HIS A O 1
ATOM 559 N N . THR A 1 70 ? -9.074 -4.902 3.905 1.00 90.75 70 THR A N 1
ATOM 560 C CA . THR A 1 70 ? -9.255 -5.027 5.354 1.00 90.75 70 THR A CA 1
ATOM 561 C C . THR A 1 70 ? -10.311 -6.085 5.660 1.00 90.75 70 THR A C 1
ATOM 563 O O . THR A 1 70 ? -11.283 -6.235 4.923 1.00 90.75 70 THR A O 1
ATOM 566 N N . ALA A 1 71 ? -10.130 -6.812 6.765 1.00 90.38 71 ALA A N 1
ATOM 567 C CA . ALA A 1 71 ? -11.151 -7.720 7.290 1.00 90.38 71 ALA A CA 1
ATOM 568 C C . ALA A 1 71 ? -12.305 -6.981 8.000 1.00 90.38 71 ALA A C 1
ATOM 570 O O . ALA A 1 71 ? -13.359 -7.567 8.238 1.00 90.38 71 ALA A O 1
ATOM 571 N N . ARG A 1 72 ? -12.114 -5.706 8.369 1.00 88.00 72 ARG A N 1
ATOM 572 C CA . ARG A 1 72 ? -13.071 -4.887 9.130 1.00 88.00 72 ARG A CA 1
ATOM 573 C C . ARG A 1 72 ? -13.315 -3.540 8.433 1.00 88.00 72 ARG A C 1
ATOM 575 O O . ARG A 1 72 ? -12.920 -2.501 8.964 1.00 88.00 72 ARG A O 1
ATOM 582 N N . PRO A 1 73 ? -14.006 -3.525 7.278 1.00 85.56 73 PRO A N 1
ATOM 583 C CA . PRO A 1 73 ? -14.234 -2.299 6.512 1.00 85.56 73 PRO A CA 1
ATOM 584 C C . PRO A 1 73 ? -15.012 -1.232 7.293 1.00 85.56 73 PRO A C 1
ATOM 586 O O . PRO A 1 73 ? -14.730 -0.050 7.147 1.00 85.56 73 PRO A O 1
ATOM 589 N N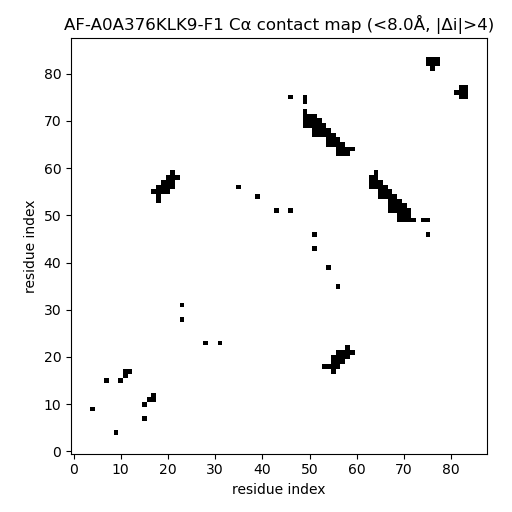 . GLY A 1 74 ? -15.930 -1.624 8.184 1.00 83.94 74 GLY A N 1
ATOM 590 C CA . GLY A 1 74 ? -16.723 -0.669 8.968 1.00 83.94 74 GLY A CA 1
ATOM 591 C C . GLY A 1 74 ? -15.898 0.232 9.895 1.00 83.94 74 GLY A C 1
ATOM 592 O O . GLY A 1 74 ? -16.270 1.379 10.103 1.00 83.94 74 GLY A O 1
ATOM 593 N N . ILE A 1 75 ? -14.762 -0.255 10.410 1.00 82.06 75 ILE A N 1
ATOM 594 C CA . ILE A 1 75 ? -13.859 0.552 11.252 1.00 82.06 75 ILE A CA 1
ATOM 595 C C . ILE A 1 75 ? -13.034 1.517 10.393 1.00 82.06 75 ILE A C 1
ATOM 597 O O . ILE A 1 75 ? -12.698 2.594 10.855 1.00 82.06 75 ILE A O 1
ATOM 601 N N . VAL A 1 76 ? -12.721 1.140 9.149 1.00 80.00 76 VAL A N 1
ATOM 602 C CA . VAL A 1 76 ? -11.988 2.008 8.212 1.00 80.00 76 VAL A CA 1
ATOM 603 C C . VAL A 1 76 ? -12.883 3.124 7.671 1.00 80.00 76 VAL A C 1
ATOM 605 O O . VAL A 1 76 ? -12.410 4.227 7.446 1.00 80.00 76 VAL A O 1
ATOM 608 N N . ILE A 1 77 ? -14.172 2.841 7.461 1.00 81.25 77 ILE A N 1
ATOM 609 C CA . ILE A 1 77 ? -15.137 3.820 6.940 1.00 81.25 77 ILE A CA 1
ATOM 610 C C . ILE A 1 77 ? -15.614 4.788 8.039 1.00 81.25 77 ILE A C 1
ATOM 612 O O . ILE A 1 77 ? -15.880 5.958 7.762 1.00 81.25 77 ILE A O 1
ATOM 616 N N . GLY A 1 78 ? -15.728 4.322 9.286 1.00 76.19 78 GLY A N 1
ATOM 617 C CA . GLY A 1 78 ? -16.254 5.116 10.397 1.00 76.19 78 GLY A CA 1
ATOM 618 C C . GLY A 1 78 ? -17.766 5.371 10.293 1.00 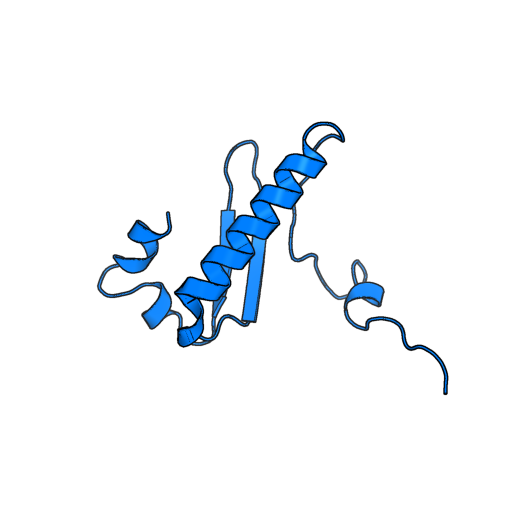76.19 78 GLY A C 1
ATOM 619 O O . GLY A 1 78 ? -18.474 4.802 9.454 1.00 76.19 78 GLY A O 1
ATOM 620 N N . LYS A 1 79 ? -18.311 6.236 11.160 1.00 70.75 79 LYS A N 1
ATOM 621 C CA . LYS A 1 79 ? -19.726 6.643 11.077 1.00 70.75 79 LYS A CA 1
ATOM 622 C C . LYS A 1 79 ? -19.898 7.612 9.901 1.00 70.75 79 LYS A C 1
ATOM 624 O O . LYS A 1 79 ? -19.363 8.709 9.931 1.00 70.75 79 LYS A O 1
ATOM 629 N N . LYS A 1 80 ? -20.663 7.213 8.877 1.00 71.19 80 LYS A N 1
ATOM 630 C CA . LYS A 1 80 ? -20.956 8.012 7.663 1.00 71.19 80 LYS A CA 1
ATOM 631 C C . LYS A 1 80 ? -19.738 8.425 6.806 1.00 71.19 80 LYS A C 1
ATOM 633 O O . LYS A 1 80 ? -19.886 9.315 5.980 1.00 71.19 80 LYS A O 1
ATOM 638 N N . GLY A 1 81 ? -18.581 7.770 6.934 1.00 68.50 81 GLY A N 1
ATOM 639 C CA . GLY A 1 81 ? -17.402 8.088 6.111 1.00 68.50 81 GLY A CA 1
ATOM 640 C C . GLY A 1 81 ? -16.400 9.054 6.750 1.00 68.50 81 GLY A C 1
ATOM 641 O O . GLY A 1 81 ? -15.430 9.416 6.093 1.00 68.50 81 GLY A O 1
ATOM 642 N N . GLU A 1 82 ? -16.597 9.445 8.015 1.00 70.19 82 GLU A N 1
ATOM 643 C CA . GLU A 1 82 ? -15.749 10.431 8.708 1.00 70.19 82 GLU A CA 1
ATOM 644 C C . GLU A 1 82 ? -14.256 10.041 8.738 1.00 70.19 82 GLU A C 1
ATOM 646 O O . GLU A 1 82 ? -13.381 10.893 8.589 1.00 70.19 82 GLU A O 1
ATOM 651 N N . ASP A 1 83 ? -13.946 8.749 8.882 1.00 67.19 83 ASP A N 1
ATOM 652 C CA . ASP A 1 83 ? -12.554 8.276 8.949 1.00 67.19 83 ASP A CA 1
ATOM 653 C C . ASP A 1 83 ? -11.894 8.178 7.559 1.00 67.19 83 ASP A C 1
ATOM 655 O O . ASP A 1 83 ? -10.673 8.294 7.432 1.00 67.19 83 ASP A O 1
ATOM 659 N N . VAL A 1 84 ? -12.694 8.044 6.493 1.00 66.62 84 VAL A N 1
ATOM 660 C CA . VAL A 1 84 ? -12.206 8.102 5.102 1.00 66.62 84 VAL A CA 1
ATOM 661 C C . VAL A 1 84 ? -11.915 9.545 4.707 1.00 66.62 84 VAL A C 1
ATOM 663 O O . VAL A 1 84 ? -10.926 9.797 4.035 1.00 66.62 84 VAL A O 1
ATOM 666 N N . GLU A 1 85 ? -12.724 10.501 5.166 1.00 62.62 85 GLU A N 1
ATOM 667 C CA . GLU A 1 85 ? -12.524 11.927 4.883 1.00 62.62 85 GLU A CA 1
ATOM 668 C C . GLU A 1 85 ? -11.304 12.504 5.618 1.00 62.62 85 GLU A C 1
ATOM 670 O O . GLU A 1 85 ? -10.600 13.343 5.071 1.0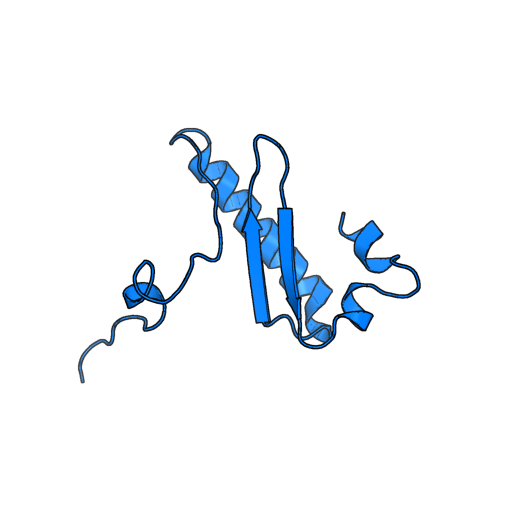0 62.62 85 GLU A O 1
ATOM 675 N N . LYS A 1 86 ? -10.976 11.998 6.816 1.00 60.94 86 LYS A N 1
ATOM 676 C CA . LYS A 1 86 ? -9.720 12.345 7.513 1.00 60.94 86 LYS A CA 1
ATOM 677 C C . LYS A 1 86 ? -8.459 11.817 6.829 1.00 60.94 86 LYS A C 1
ATOM 679 O O . LYS A 1 86 ? -7.372 12.314 7.114 1.00 60.94 86 LYS A O 1
ATOM 684 N N . THR A 1 87 ? -8.588 10.776 6.008 1.00 54.78 87 THR A N 1
ATOM 685 C CA . THR A 1 87 ? -7.459 10.107 5.343 1.00 54.78 87 THR A CA 1
ATOM 686 C C . THR A 1 87 ? -7.359 10.409 3.844 1.00 54.78 87 THR A C 1
ATOM 688 O O . THR A 1 87 ? -6.377 9.988 3.227 1.00 54.78 87 THR A O 1
ATOM 691 N N . ALA A 1 88 ? -8.340 11.125 3.278 1.00 47.81 88 ALA A N 1
ATOM 692 C CA . ALA A 1 88 ? -8.373 11.621 1.900 1.00 47.81 88 ALA A CA 1
ATOM 693 C C . ALA A 1 88 ? -7.621 12.954 1.758 1.00 47.81 88 ALA A C 1
ATOM 695 O O . ALA A 1 88 ? -6.969 13.126 0.702 1.00 47.81 88 ALA A O 1
#

Organism: Escherichia coli (NCBI:txid562)

Nearest PDB structures (foldseek):
  5iqr-assembly1_h  TM=9.832E-01  e=1.886E-13  Escherichia coli K-12
  9guw-assembly1_D  TM=9.965E-01  e=4.534E-13  Escherichia coli K-12
  8fzh-assembly1_c  TM=9.949E-01  e=2.000E-12  Escherichia coli
  6ytf-assembly1_d  TM=9.591E-01  e=3.344E-09  Acinetobacter baumannii ATCC 19606 = CIP 70.34 = JCM 6841
  8rd8-assembly1_CT  TM=9.774E-01  e=1.475E-08  Psychrobacter urativorans

pLDDT: mean 86.36, std 9.79, range [47.81, 94.81]

Mean predicted aligned error: 6.17 Å

Solvent-accessible surface area (backbone atoms only — not comparable to full-atom values): 5472 Å² total; per-residue (Å²): 138,81,91,77,79,60,75,65,66,79,28,50,86,77,83,37,81,75,53,62,62,64,83,70,56,82,88,50,39,63,61,52,50,53,50,52,50,53,51,52,53,52,51,53,62,74,38,58,89,27,51,67,79,48,65,37,39,33,48,68,95,88,47,80,45,76,47,76,43,47,84,36,57,67,70,52,32,39,79,94,38,56,49,42,63,77,72,107